Protein AF-Q3LVQ4-F1 (afdb_monomer)

Radius of gyration: 16.99 Å; Cα contacts (8 Å, |Δi|>4): 88; chains: 1; bounding box: 44×30×42 Å

Sequence (100 aa):
KLSGGETKVFSPEEISAMILTKMKETAEAFLGKKIKDAVVTVPAYFNDAQRQATKDAGVIAGLNVARIINEPTAAAIAYGLDKKGGEKNILVFDLGGGTF

pLDDT: mean 92.81, std 9.53, range [42.03, 98.69]

Secondary structure (DSSP, 8-state):
--TT-------HHHHHHHHHHHHHHHHHHHHTS---EEEEEE-TT--HHHHHHHHHHHHHTT-EEEEEEEHHHHHHHHHHTT--SS----------SS--

Mean predicted aligned error: 4.92 Å

Foldseek 3Di:
DPDPPDDDDDDPLCVLLVVVLVVQVVVCVVVVHHAAEDAAEDAPPDDPVRVVSPCSSCVSNNHRHPYYYYPQVVVVCVVCVPDPDDDDDDDDDDDDPPHD

Organism: Taraxacum officinale (NCBI:txid50225)

InterPro domains:
  IPR013126 Heat shock protein 70 family [PF00012] (8-100)
  IPR013126 Heat shock protein 70 family [PTHR19375] (8-100)
  IPR043129 ATPase, nucleotide binding domain [SSF53067] (5-83)

Nearest PDB structures (foldseek):
  5f2r-assembly2_B  TM=9.130E-01  e=7.099E-12  Homo sapiens
  3iuc-assembly3_C  TM=9.328E-01  e=3.985E-11  Homo sapiens
  1ngc-assembly1_A  TM=9.294E-01  e=1.152E-10  Bos taurus
  7krv-assembly2_A  TM=9.290E-01  e=2.282E-09  Escherichia coli K-12
  4rtf-assembly1_D  TM=8.956E-01  e=1.100E-09  Mycobacterium tuberculosis H37Rv

Solvent-accessible surface area (backbone atoms only — not comparable to full-atom values): 6256 Å² total; per-residue (Å²): 133,74,98,74,82,73,88,79,89,75,55,74,36,56,58,49,10,53,55,50,34,53,53,48,53,52,51,23,66,74,69,75,45,92,72,51,72,41,75,46,73,41,64,76,85,60,50,71,67,59,52,46,43,55,44,50,10,30,48,74,41,57,28,47,61,80,39,80,42,36,43,62,57,55,52,48,48,69,69,44,74,84,62,85,75,78,94,76,93,80,86,77,87,62,80,59,98,87,51,107

Structure (mmCIF, N/CA/C/O backbone):
data_AF-Q3LVQ4-F1
#
_entry.id   AF-Q3LVQ4-F1
#
loop_
_atom_site.group_PDB
_atom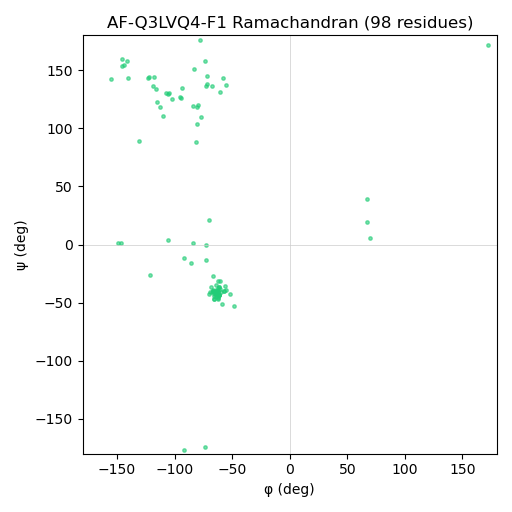_site.id
_atom_site.type_symbol
_atom_site.label_atom_id
_atom_site.label_alt_id
_atom_site.label_comp_id
_atom_site.label_asym_id
_atom_site.label_entity_id
_atom_site.label_seq_id
_atom_site.pdbx_PDB_ins_code
_atom_site.Cartn_x
_atom_site.Cartn_y
_atom_site.Cartn_z
_atom_site.occupancy
_atom_site.B_iso_or_equiv
_atom_site.auth_seq_id
_atom_site.auth_comp_id
_atom_site.auth_asym_id
_atom_site.auth_atom_id
_atom_site.pdbx_PDB_model_num
ATOM 1 N N . LYS A 1 1 ? -19.674 14.839 8.380 1.00 42.03 1 LYS A N 1
ATOM 2 C CA . LYS A 1 1 ? -20.182 15.259 9.709 1.00 42.03 1 LYS A CA 1
ATOM 3 C C . LYS A 1 1 ? -20.577 14.001 10.466 1.00 42.03 1 LYS A C 1
ATOM 5 O O . LYS A 1 1 ? -21.539 13.366 10.060 1.00 42.03 1 LYS A O 1
ATOM 10 N N . LEU A 1 2 ? -19.804 13.604 11.476 1.00 53.72 2 LEU A N 1
ATOM 11 C CA . LEU A 1 2 ? -20.241 12.577 12.425 1.00 53.72 2 LEU A CA 1
ATOM 12 C C . LEU A 1 2 ? -21.332 13.190 13.315 1.00 53.72 2 LEU A C 1
ATOM 14 O O . LEU A 1 2 ? -21.315 14.391 13.586 1.00 53.72 2 LEU A O 1
ATOM 18 N N . SER A 1 3 ? -22.313 12.385 13.691 1.00 60.47 3 SER A N 1
ATOM 19 C CA . SER A 1 3 ? -23.650 12.774 14.156 1.00 60.47 3 SER A CA 1
ATOM 20 C C . SER A 1 3 ? -23.745 13.440 15.543 1.00 60.47 3 SER A C 1
ATOM 22 O O . SER A 1 3 ? -24.829 13.452 16.111 1.00 60.47 3 SER A O 1
ATOM 24 N N . GLY A 1 4 ? -22.674 14.025 16.095 1.00 66.94 4 GLY A N 1
ATOM 25 C CA . GLY A 1 4 ? -22.695 14.552 17.473 1.00 66.94 4 GLY A CA 1
ATOM 26 C C . GLY A 1 4 ? -21.814 15.763 17.792 1.00 66.94 4 GLY A C 1
ATOM 27 O O . GLY A 1 4 ? -21.801 16.191 18.936 1.00 66.94 4 GLY A O 1
ATOM 28 N N . GLY A 1 5 ? -21.075 16.333 16.834 1.00 80.88 5 GLY A N 1
ATOM 29 C CA . GLY A 1 5 ? -20.210 17.496 17.108 1.00 80.88 5 GLY A CA 1
ATOM 30 C C . GLY A 1 5 ? -18.970 17.210 17.973 1.00 80.88 5 GLY A C 1
ATOM 31 O O . GLY A 1 5 ? -18.240 18.142 18.292 1.00 80.88 5 GLY A O 1
ATOM 32 N N . GLU A 1 6 ? -18.702 15.949 18.320 1.00 83.50 6 GLU A N 1
ATOM 33 C CA . GLU A 1 6 ? -17.489 15.547 19.036 1.00 83.50 6 GLU A CA 1
ATOM 34 C C . GLU A 1 6 ? -16.244 15.602 18.140 1.00 83.50 6 GLU A C 1
ATOM 36 O O . GLU A 1 6 ? -16.246 15.139 16.993 1.00 83.50 6 GLU A O 1
ATOM 41 N N . THR A 1 7 ? -15.154 16.134 18.696 1.00 88.38 7 THR A N 1
ATOM 42 C CA . THR A 1 7 ? -13.827 16.103 18.078 1.00 88.38 7 THR A CA 1
ATOM 43 C C . THR A 1 7 ? -13.192 14.741 18.319 1.00 88.38 7 THR A C 1
ATOM 45 O O . THR A 1 7 ? -12.920 14.373 19.460 1.00 88.38 7 THR A O 1
ATOM 48 N N . LYS A 1 8 ? -12.906 14.012 17.239 1.00 90.62 8 LYS A N 1
ATOM 49 C CA . LYS A 1 8 ? -12.146 12.761 17.288 1.00 90.62 8 LYS A CA 1
ATOM 50 C C . LYS A 1 8 ? -10.749 12.981 16.717 1.00 90.62 8 LYS A C 1
ATOM 52 O O . LYS A 1 8 ? -10.609 13.543 15.633 1.00 90.62 8 LYS A O 1
ATOM 57 N N . VAL A 1 9 ? -9.735 12.546 17.459 1.00 94.25 9 VAL A N 1
ATOM 58 C CA . VAL A 1 9 ? -8.331 12.569 17.030 1.00 94.25 9 VAL A CA 1
ATOM 59 C C . VAL A 1 9 ? -8.007 11.220 16.404 1.00 94.25 9 VAL A C 1
ATOM 61 O O . VAL A 1 9 ? -8.389 10.192 16.959 1.00 94.25 9 VAL A O 1
ATOM 64 N N . PHE A 1 10 ? -7.326 11.241 15.262 1.00 96.12 10 PHE A N 1
ATOM 65 C CA . PHE A 1 10 ? -6.867 10.045 14.565 1.00 96.12 10 PHE A CA 1
ATOM 66 C C . PHE A 1 10 ? -5.359 10.096 14.377 1.00 96.12 10 PHE A C 1
ATOM 68 O O . PHE A 1 10 ? -4.804 11.165 14.101 1.00 96.12 10 PHE A O 1
ATOM 75 N N . SER A 1 11 ? -4.711 8.942 14.483 1.00 97.81 11 SER A N 1
ATOM 76 C CA . SER A 1 11 ? -3.321 8.796 14.067 1.00 97.81 11 SER A CA 1
ATOM 77 C C . SER A 1 11 ? -3.207 8.785 12.530 1.00 97.81 11 SER A C 1
ATOM 79 O O . SER A 1 11 ? -4.180 8.478 11.828 1.00 97.81 11 SER A O 1
ATOM 81 N N . PRO A 1 12 ? -2.029 9.101 11.961 1.00 97.94 12 PRO A N 1
ATOM 82 C CA . PRO A 1 12 ? -1.794 8.971 10.521 1.00 97.94 12 PRO A CA 1
ATOM 83 C C . PRO A 1 12 ? -2.061 7.554 9.983 1.00 97.94 12 PRO A C 1
ATOM 85 O O . PRO A 1 12 ? -2.569 7.392 8.869 1.00 97.94 12 PRO A O 1
ATOM 88 N N . GLU A 1 13 ? -1.754 6.527 10.776 1.00 98.38 13 GLU A N 1
ATOM 89 C CA . GLU A 1 13 ? -1.993 5.119 10.459 1.00 98.38 13 GLU A CA 1
ATOM 90 C C . GLU A 1 13 ? -3.489 4.812 10.387 1.00 98.38 13 GLU A C 1
ATOM 92 O O . GLU A 1 13 ? -3.914 4.128 9.460 1.00 98.38 13 GLU A O 1
ATOM 97 N N . GLU A 1 14 ? -4.307 5.356 11.296 1.00 98.19 14 GLU A N 1
ATOM 98 C CA . GLU A 1 14 ? -5.765 5.185 11.259 1.00 98.19 14 GLU A CA 1
ATOM 99 C C . GLU A 1 14 ? -6.378 5.815 10.005 1.00 98.19 14 GLU A C 1
ATOM 101 O O . GLU A 1 14 ? -7.223 5.202 9.352 1.00 98.19 14 GLU A O 1
ATOM 106 N N . ILE A 1 15 ? -5.927 7.013 9.618 1.00 98.31 15 ILE A N 1
ATOM 107 C CA . ILE A 1 15 ? -6.383 7.654 8.376 1.00 98.31 15 ILE A CA 1
ATOM 108 C C . ILE A 1 15 ? -5.963 6.829 7.155 1.00 98.31 15 ILE A C 1
ATOM 110 O O . ILE A 1 15 ? -6.776 6.572 6.263 1.00 98.31 15 ILE A O 1
ATOM 114 N N . SER A 1 16 ? -4.719 6.354 7.130 1.00 98.38 16 SER A N 1
ATOM 115 C CA . SER A 1 16 ? -4.216 5.493 6.055 1.00 98.38 16 SER A CA 1
ATOM 116 C C . SER A 1 16 ? -4.983 4.166 5.988 1.00 98.38 16 SER A C 1
ATOM 118 O O . SER A 1 16 ? -5.317 3.690 4.902 1.00 98.38 16 SER A O 1
ATOM 120 N N . ALA A 1 17 ? -5.351 3.597 7.138 1.00 98.62 17 ALA A N 1
ATOM 121 C CA . ALA A 1 17 ? -6.139 2.373 7.233 1.00 98.62 17 ALA A CA 1
ATOM 122 C C . ALA A 1 17 ? -7.550 2.538 6.659 1.00 98.62 17 ALA A C 1
ATOM 124 O O . ALA A 1 17 ? -8.069 1.609 6.039 1.00 98.62 17 ALA A O 1
ATOM 125 N N . MET A 1 18 ? -8.171 3.713 6.796 1.00 98.50 18 MET A N 1
ATOM 126 C CA . MET A 1 18 ? -9.458 3.999 6.148 1.00 98.50 18 MET A CA 1
ATOM 127 C C . MET A 1 18 ? -9.340 3.951 4.618 1.00 98.50 18 MET A C 1
ATOM 129 O O . MET A 1 18 ? -10.208 3.384 3.951 1.00 98.50 18 MET A O 1
ATOM 133 N N . ILE A 1 19 ? -8.246 4.475 4.054 1.00 98.38 19 ILE A N 1
ATOM 134 C CA . ILE A 1 19 ? -7.976 4.405 2.608 1.00 98.38 19 ILE A CA 1
ATOM 135 C C . ILE A 1 19 ? -7.752 2.947 2.182 1.00 98.38 19 ILE A C 1
ATOM 137 O O . ILE A 1 19 ? -8.374 2.478 1.228 1.00 98.38 19 ILE A O 1
ATOM 141 N N . LEU A 1 20 ? -6.927 2.196 2.918 1.00 98.50 20 LEU A N 1
ATOM 142 C CA . LEU A 1 20 ? -6.681 0.776 2.640 1.00 98.50 20 LEU A CA 1
ATOM 143 C C . LEU A 1 20 ? -7.954 -0.070 2.758 1.00 98.50 20 LEU A C 1
ATOM 145 O O . LEU A 1 20 ? -8.174 -0.964 1.942 1.00 98.50 20 LEU A O 1
ATOM 149 N N . THR A 1 21 ? -8.828 0.247 3.713 1.00 98.62 21 THR A N 1
ATOM 150 C CA . THR A 1 21 ? -10.143 -0.390 3.860 1.00 98.62 21 THR A CA 1
ATOM 151 C C . THR A 1 21 ? -10.991 -0.146 2.617 1.00 98.62 21 THR A C 1
ATOM 153 O O . THR A 1 21 ? -11.566 -1.088 2.074 1.00 98.62 21 THR A O 1
ATOM 156 N N . LYS A 1 22 ? -10.995 1.082 2.083 1.00 98.56 22 LYS A N 1
ATOM 157 C CA . LYS A 1 22 ? -11.725 1.387 0.849 1.00 98.56 22 LYS A CA 1
ATOM 158 C C . LYS A 1 22 ? -11.186 0.618 -0.362 1.00 98.56 22 LYS A C 1
ATOM 160 O O . LYS A 1 22 ? -11.963 0.129 -1.189 1.00 98.56 22 LYS A O 1
ATOM 165 N N . MET A 1 23 ? -9.865 0.476 -0.470 1.00 98.50 23 MET A N 1
ATOM 166 C CA . MET A 1 23 ? -9.237 -0.317 -1.534 1.00 98.50 23 MET A CA 1
ATOM 167 C C . MET A 1 23 ? -9.544 -1.812 -1.391 1.00 98.50 23 MET A C 1
ATOM 169 O O . MET A 1 23 ? -9.860 -2.471 -2.383 1.00 98.50 23 MET A O 1
ATOM 173 N N . LYS A 1 24 ? -9.540 -2.337 -0.161 1.00 98.31 24 LYS A N 1
ATOM 174 C CA . LYS A 1 24 ? -9.968 -3.705 0.153 1.00 98.31 24 LYS A CA 1
ATOM 175 C C . LYS A 1 24 ? -11.417 -3.945 -0.265 1.00 98.31 24 LYS A C 1
ATOM 177 O O . LYS A 1 24 ? -11.669 -4.899 -0.989 1.00 98.31 24 LYS A O 1
ATOM 182 N N . GLU A 1 25 ? -12.353 -3.080 0.125 1.00 98.31 25 GLU A N 1
ATOM 183 C CA . GLU A 1 25 ? -13.769 -3.178 -0.271 1.00 98.31 25 GLU A CA 1
ATOM 184 C C . GLU A 1 25 ? -13.944 -3.188 -1.792 1.00 98.31 25 GLU A C 1
ATOM 186 O O . GLU A 1 25 ? -14.745 -3.952 -2.324 1.00 98.31 25 GLU A O 1
ATOM 191 N N . THR A 1 26 ? -13.166 -2.361 -2.495 1.00 98.50 26 THR A N 1
ATOM 192 C CA . THR A 1 26 ? -13.174 -2.294 -3.961 1.00 98.50 26 THR A CA 1
ATOM 193 C C . THR A 1 26 ? -12.747 -3.631 -4.572 1.00 98.50 26 T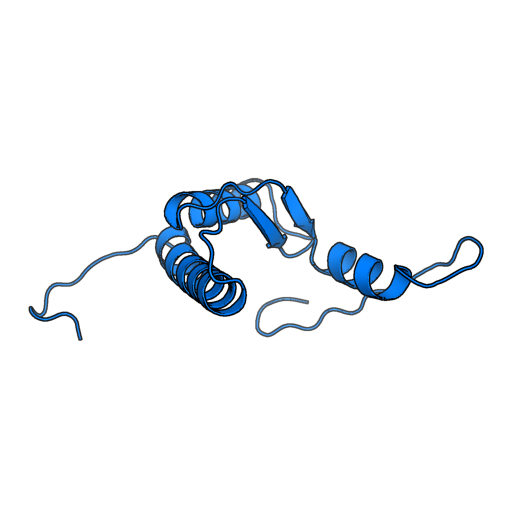HR A C 1
ATOM 195 O O . THR A 1 26 ? -13.417 -4.150 -5.465 1.00 98.50 26 THR A O 1
ATOM 198 N N . ALA A 1 27 ? -11.671 -4.230 -4.055 1.00 98.31 27 ALA A N 1
ATOM 199 C CA . ALA A 1 27 ? -11.202 -5.541 -4.493 1.00 98.31 27 ALA A CA 1
ATOM 200 C C . ALA A 1 27 ? -12.183 -6.672 -4.127 1.00 98.31 27 ALA A C 1
ATOM 202 O O . ALA A 1 27 ? -12.426 -7.559 -4.945 1.00 98.31 27 ALA A O 1
ATOM 203 N N . GLU A 1 28 ? -12.777 -6.639 -2.928 1.00 98.31 28 GLU A N 1
ATOM 204 C CA . GLU A 1 28 ? -13.791 -7.609 -2.489 1.00 98.31 28 GLU A CA 1
ATOM 205 C C . GLU A 1 28 ? -15.037 -7.563 -3.381 1.00 98.31 28 GLU A C 1
ATOM 207 O O . GLU A 1 28 ? -15.538 -8.614 -3.779 1.00 98.31 28 GLU A O 1
ATOM 212 N N . ALA A 1 29 ? -15.509 -6.363 -3.733 1.00 98.38 29 ALA A N 1
ATOM 213 C CA . ALA A 1 29 ? -16.652 -6.178 -4.624 1.00 98.38 29 ALA A CA 1
ATOM 214 C C . ALA A 1 29 ? -16.373 -6.709 -6.036 1.00 98.38 29 ALA A C 1
ATOM 216 O O . ALA A 1 29 ? -17.237 -7.344 -6.634 1.00 98.38 29 ALA A O 1
ATOM 217 N N . PHE A 1 30 ? -15.159 -6.494 -6.552 1.00 98.06 30 PHE A N 1
ATOM 218 C CA . PHE A 1 30 ? -14.756 -6.998 -7.864 1.00 98.06 30 PHE A CA 1
ATOM 219 C C . PHE A 1 30 ? -14.607 -8.529 -7.895 1.00 98.06 30 PHE A C 1
ATOM 221 O O . PHE A 1 30 ? -15.016 -9.171 -8.857 1.00 98.06 30 PHE A O 1
ATOM 228 N N . LEU A 1 31 ? -14.029 -9.129 -6.848 1.00 97.88 31 LEU A N 1
ATOM 229 C CA . LEU A 1 31 ? -13.716 -10.566 -6.804 1.00 97.88 31 LEU A CA 1
ATOM 230 C C . LEU A 1 31 ? -14.825 -11.433 -6.188 1.00 97.88 31 LEU A C 1
ATOM 232 O O . LEU A 1 31 ? -14.735 -12.660 -6.251 1.00 97.88 31 LEU A O 1
ATOM 236 N N . GLY A 1 32 ? -15.828 -10.830 -5.546 1.00 97.81 32 GLY A N 1
ATOM 237 C CA . GLY A 1 32 ? -16.930 -11.539 -4.889 1.00 97.81 32 GLY A CA 1
ATOM 238 C C . GLY A 1 32 ? -16.512 -12.359 -3.662 1.00 97.81 32 GLY A C 1
ATOM 239 O O . GLY A 1 32 ? -17.224 -13.278 -3.262 1.00 97.81 32 GLY A O 1
ATOM 240 N N . LYS A 1 33 ? -15.349 -12.071 -3.066 1.00 97.69 33 LYS A N 1
ATOM 241 C CA . LYS A 1 33 ? -14.812 -12.802 -1.907 1.00 97.69 33 LYS A CA 1
ATOM 242 C C . LYS A 1 33 ? -14.037 -11.887 -0.970 1.00 97.69 33 LYS A C 1
ATOM 244 O O . LYS A 1 33 ? -13.554 -10.839 -1.382 1.00 97.69 33 LYS A O 1
ATOM 249 N N . LYS A 1 34 ? -13.868 -12.326 0.280 1.00 97.25 34 LYS A N 1
ATOM 250 C CA . LYS A 1 34 ? -13.077 -11.606 1.285 1.00 97.25 34 LYS A CA 1
ATOM 251 C C . LYS A 1 34 ? -11.590 -11.592 0.946 1.00 97.25 34 LYS A C 1
ATOM 253 O O . LYS A 1 34 ? -11.027 -12.628 0.589 1.00 97.25 34 LYS A O 1
ATOM 258 N N . ILE A 1 35 ? -10.963 -10.431 1.119 1.00 97.75 35 ILE A N 1
ATOM 259 C CA . ILE A 1 35 ? -9.525 -10.229 0.926 1.00 97.75 35 ILE A CA 1
ATOM 260 C C . ILE A 1 35 ? -8.855 -10.117 2.290 1.00 97.75 35 ILE A C 1
ATOM 262 O O . ILE A 1 35 ? -9.315 -9.389 3.169 1.00 97.75 35 ILE A O 1
ATOM 266 N N . LYS A 1 36 ? -7.782 -10.885 2.478 1.00 97.31 36 LYS A N 1
ATOM 267 C CA . LYS A 1 36 ? -7.063 -10.978 3.754 1.00 97.31 36 LYS A CA 1
ATOM 268 C C . LYS A 1 36 ? -5.602 -10.578 3.653 1.00 97.31 36 LYS A C 1
ATOM 270 O O . LYS A 1 36 ? -5.064 -10.120 4.647 1.00 97.31 36 LYS A O 1
ATOM 275 N N . ASP A 1 37 ? -4.989 -10.704 2.483 1.00 98.25 37 ASP A N 1
ATOM 276 C CA . ASP A 1 37 ? -3.559 -10.490 2.282 1.00 98.25 37 ASP A CA 1
ATOM 277 C C . ASP A 1 37 ? -3.327 -9.409 1.226 1.00 98.25 37 ASP A C 1
ATOM 279 O O . ASP A 1 37 ? -4.073 -9.323 0.247 1.00 98.25 37 ASP A O 1
ATOM 283 N N . ALA A 1 38 ? -2.290 -8.594 1.416 1.00 98.31 38 ALA A N 1
ATOM 284 C CA . ALA A 1 38 ? -1.928 -7.528 0.491 1.00 98.31 38 ALA A CA 1
ATOM 285 C C . ALA A 1 38 ? -0.410 -7.312 0.407 1.00 98.31 38 ALA A C 1
ATOM 287 O O . ALA A 1 38 ? 0.336 -7.555 1.357 1.00 98.31 38 ALA A O 1
ATOM 288 N N . VAL A 1 39 ? 0.029 -6.793 -0.738 1.00 98.19 39 VAL A N 1
ATOM 289 C CA . VAL A 1 39 ? 1.328 -6.130 -0.900 1.00 98.19 39 VAL A CA 1
ATOM 290 C C . VAL A 1 39 ? 1.051 -4.637 -1.007 1.00 98.19 39 VAL A C 1
ATOM 292 O O . VAL A 1 39 ? 0.189 -4.238 -1.787 1.00 98.19 39 VAL A O 1
ATOM 295 N N . VAL A 1 40 ? 1.753 -3.825 -0.219 1.00 98.19 40 VAL A N 1
ATOM 296 C CA . VAL A 1 40 ? 1.543 -2.369 -0.158 1.00 98.19 40 VAL A CA 1
ATOM 297 C C . VAL A 1 40 ? 2.828 -1.655 -0.577 1.00 98.19 40 VAL A C 1
ATOM 299 O O . VAL A 1 40 ? 3.928 -2.068 -0.198 1.00 98.19 40 VAL A O 1
ATOM 302 N N . THR A 1 41 ? 2.699 -0.619 -1.403 1.00 97.81 41 THR A N 1
ATOM 303 C CA . THR A 1 41 ? 3.826 0.182 -1.893 1.00 97.81 41 THR A CA 1
ATOM 304 C C . THR A 1 41 ? 4.223 1.264 -0.890 1.00 97.81 41 THR A C 1
ATOM 306 O O . THR A 1 41 ? 3.385 1.751 -0.135 1.00 97.81 41 THR A O 1
ATOM 309 N N . VAL A 1 42 ? 5.500 1.649 -0.891 1.00 96.81 42 VAL A N 1
ATOM 310 C CA . VAL A 1 42 ? 6.022 2.828 -0.179 1.00 96.81 42 VAL A CA 1
ATOM 311 C C . VAL A 1 42 ? 7.091 3.536 -1.017 1.00 96.81 42 VAL A C 1
ATOM 313 O O . VAL A 1 42 ? 7.753 2.875 -1.829 1.00 96.81 42 VAL A O 1
ATOM 316 N N . PRO A 1 43 ? 7.359 4.826 -0.764 1.00 95.00 43 PRO A N 1
ATOM 317 C CA . PRO A 1 43 ? 8.487 5.525 -1.367 1.00 95.00 43 PRO A CA 1
ATOM 318 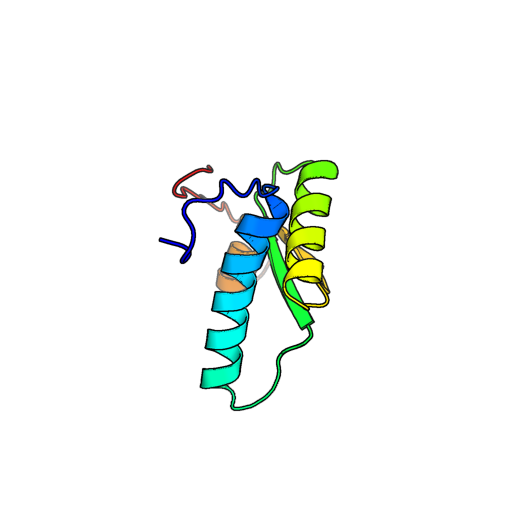C C . PRO A 1 43 ? 9.815 4.837 -1.045 1.00 95.00 43 PRO A C 1
ATOM 320 O O . PRO A 1 43 ? 10.031 4.333 0.062 1.00 95.00 43 PRO A O 1
ATOM 323 N N . ALA A 1 44 ? 10.743 4.820 -2.003 1.00 91.19 44 ALA A N 1
ATOM 324 C CA . ALA A 1 44 ? 12.011 4.102 -1.843 1.00 91.19 44 ALA A CA 1
ATOM 325 C C . ALA A 1 44 ? 12.854 4.617 -0.662 1.00 91.19 44 ALA A C 1
ATOM 327 O O . ALA A 1 44 ? 13.540 3.830 -0.009 1.00 91.19 44 ALA A O 1
ATOM 328 N N . TYR A 1 45 ? 12.755 5.913 -0.362 1.00 89.81 45 TYR A N 1
ATOM 329 C CA . TYR A 1 45 ? 13.489 6.584 0.710 1.00 89.81 45 TYR A CA 1
ATOM 330 C C . TYR A 1 45 ? 12.829 6.471 2.095 1.00 89.81 45 TYR A C 1
ATOM 332 O O . TYR A 1 45 ? 13.354 7.030 3.057 1.00 89.81 45 TYR A O 1
ATOM 340 N N . PHE A 1 46 ? 11.693 5.773 2.231 1.00 93.56 46 PHE A N 1
ATOM 341 C CA . PHE A 1 46 ? 11.070 5.565 3.540 1.00 93.56 46 PHE A CA 1
ATOM 342 C C . PHE A 1 46 ? 11.997 4.809 4.494 1.00 93.56 46 PHE A C 1
ATOM 344 O O . PHE A 1 46 ? 12.511 3.734 4.160 1.00 93.56 46 PHE A O 1
ATOM 351 N N . ASN A 1 47 ? 12.132 5.347 5.707 1.00 94.50 47 ASN A N 1
ATOM 352 C CA . ASN A 1 47 ? 12.854 4.702 6.799 1.00 94.50 47 ASN A CA 1
ATOM 353 C C . ASN A 1 47 ? 12.016 3.592 7.465 1.00 94.50 47 ASN A C 1
ATOM 355 O O . ASN A 1 47 ? 10.842 3.385 7.142 1.00 94.50 47 ASN A O 1
ATOM 359 N N . ASP A 1 48 ? 12.617 2.884 8.421 1.00 94.94 48 ASP A N 1
ATOM 360 C CA . ASP A 1 48 ? 11.973 1.752 9.095 1.00 94.94 48 ASP A CA 1
ATOM 361 C C . ASP A 1 48 ? 10.691 2.144 9.841 1.00 94.94 48 ASP A C 1
ATOM 363 O O . ASP A 1 48 ? 9.705 1.410 9.783 1.00 94.94 48 ASP A O 1
ATOM 367 N N . ALA A 1 49 ? 10.661 3.320 10.477 1.00 96.75 49 ALA A N 1
ATOM 368 C CA . ALA A 1 49 ? 9.489 3.796 11.211 1.00 96.75 49 ALA A CA 1
ATOM 369 C C . ALA A 1 49 ? 8.302 4.070 10.274 1.00 96.75 49 ALA A C 1
ATOM 371 O O . ALA A 1 49 ? 7.184 3.639 10.543 1.00 96.75 49 ALA A O 1
ATOM 372 N N . GLN A 1 50 ? 8.541 4.717 9.131 1.00 96.56 50 GLN A N 1
ATOM 373 C CA . GLN A 1 50 ? 7.498 4.995 8.138 1.00 96.56 50 GLN A CA 1
ATOM 374 C C . GLN A 1 50 ? 6.992 3.709 7.461 1.00 96.56 50 GLN A C 1
ATOM 376 O O . GLN A 1 50 ? 5.795 3.555 7.197 1.00 96.56 50 GLN A O 1
ATOM 381 N N . ARG A 1 51 ? 7.890 2.745 7.213 1.00 97.38 51 ARG A N 1
ATOM 382 C CA . ARG A 1 51 ? 7.518 1.410 6.715 1.00 97.38 51 ARG A CA 1
ATOM 383 C C . ARG A 1 51 ? 6.669 0.653 7.727 1.00 97.38 51 ARG A C 1
ATOM 385 O O . ARG A 1 51 ? 5.707 -0.001 7.328 1.00 97.38 51 ARG A O 1
ATOM 392 N N . GLN A 1 52 ? 7.008 0.741 9.011 1.00 97.88 52 GLN A N 1
ATOM 393 C CA . GLN A 1 52 ? 6.237 0.106 10.071 1.00 97.88 52 GLN A CA 1
ATOM 394 C C . GLN A 1 52 ? 4.847 0.738 10.198 1.00 97.88 52 GLN A C 1
ATOM 396 O O . GLN A 1 52 ? 3.867 0.007 10.130 1.00 97.88 52 GLN A O 1
ATOM 401 N N . ALA A 1 53 ? 4.748 2.070 10.206 1.00 98.06 53 ALA A N 1
ATOM 402 C CA . ALA A 1 53 ? 3.468 2.785 10.208 1.00 98.06 53 ALA A CA 1
ATOM 403 C C . ALA A 1 53 ? 2.560 2.371 9.032 1.00 98.06 53 ALA A C 1
ATOM 405 O O . ALA A 1 53 ? 1.356 2.167 9.190 1.00 98.06 53 ALA A O 1
ATOM 406 N N . THR A 1 54 ? 3.141 2.157 7.845 1.00 98.00 54 THR A N 1
ATOM 407 C CA . THR A 1 54 ? 2.390 1.670 6.673 1.00 98.00 54 THR A CA 1
ATOM 408 C C . THR A 1 54 ? 1.876 0.238 6.866 1.00 98.00 54 THR A C 1
ATOM 410 O O . THR A 1 54 ? 0.754 -0.082 6.469 1.00 98.00 54 THR A O 1
ATOM 413 N N . LYS A 1 55 ? 2.669 -0.644 7.491 1.00 97.88 55 LYS A N 1
ATOM 414 C CA . LYS A 1 55 ? 2.215 -2.000 7.843 1.00 97.88 55 LYS A CA 1
ATOM 415 C C . LYS A 1 55 ? 1.109 -1.960 8.891 1.00 97.88 55 LYS A C 1
ATOM 417 O O . LYS A 1 55 ? 0.124 -2.677 8.736 1.00 97.88 55 LYS A O 1
ATOM 422 N N . ASP A 1 56 ? 1.251 -1.113 9.904 1.00 98.38 56 ASP A N 1
ATOM 423 C CA . ASP A 1 56 ? 0.278 -0.960 10.985 1.00 98.38 56 ASP A CA 1
ATOM 424 C C . ASP A 1 56 ? -1.065 -0.461 10.436 1.00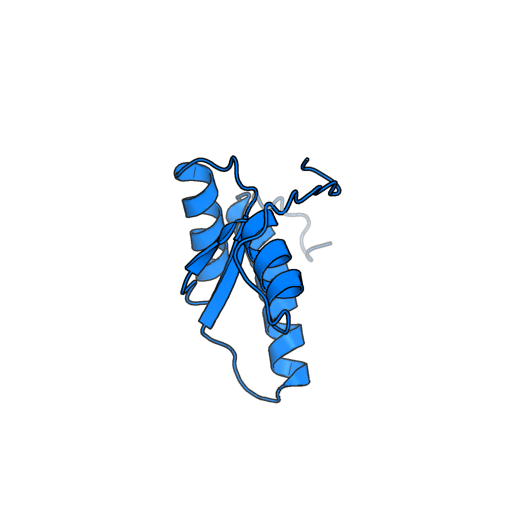 98.38 56 ASP A C 1
ATOM 426 O O . ASP A 1 56 ? -2.110 -1.021 10.766 1.00 98.38 56 ASP A O 1
ATOM 430 N N . ALA A 1 57 ? -1.048 0.483 9.489 1.00 98.69 57 ALA A N 1
ATOM 431 C CA . ALA A 1 57 ? -2.245 0.889 8.751 1.00 98.69 57 ALA A CA 1
ATOM 432 C C . ALA A 1 57 ? -2.923 -0.297 8.033 1.00 98.69 57 ALA A C 1
ATOM 434 O O . ALA A 1 57 ? -4.150 -0.420 8.038 1.00 98.69 57 ALA A O 1
ATOM 435 N N . GLY A 1 58 ? -2.138 -1.205 7.443 1.00 98.44 58 GLY A N 1
ATOM 436 C CA . GLY A 1 58 ? -2.652 -2.438 6.844 1.00 98.44 58 GLY A CA 1
ATOM 437 C C . GLY A 1 58 ? -3.300 -3.374 7.867 1.00 98.44 58 GLY A C 1
ATOM 438 O O . GLY A 1 58 ? -4.396 -3.881 7.623 1.00 98.44 58 GLY A O 1
ATOM 439 N N . VAL A 1 59 ? -2.680 -3.541 9.039 1.00 98.06 59 VAL A N 1
ATOM 440 C CA . VAL A 1 59 ? -3.235 -4.343 10.142 1.00 98.06 59 VAL A CA 1
ATOM 441 C C . VAL A 1 59 ? -4.560 -3.756 10.633 1.00 98.06 59 VAL A C 1
ATOM 443 O O . VAL A 1 59 ? -5.534 -4.497 10.769 1.00 98.06 59 VAL A O 1
ATOM 446 N N . ILE A 1 60 ? -4.637 -2.435 10.825 1.00 98.44 60 ILE A N 1
ATOM 447 C CA . ILE A 1 60 ? -5.868 -1.735 11.234 1.00 98.44 60 ILE A CA 1
ATOM 448 C C . ILE A 1 60 ? -6.981 -1.920 10.184 1.00 98.44 60 ILE A C 1
ATOM 450 O O . ILE A 1 60 ? -8.140 -2.117 10.543 1.00 98.44 60 ILE A O 1
ATOM 454 N N . ALA A 1 61 ? -6.642 -1.952 8.889 1.00 98.50 61 ALA A N 1
ATOM 455 C CA . ALA A 1 61 ? -7.582 -2.247 7.798 1.00 98.50 61 ALA A CA 1
ATOM 456 C C . ALA A 1 61 ? -8.002 -3.737 7.711 1.00 98.50 61 ALA A C 1
ATOM 458 O O . ALA A 1 61 ? -8.779 -4.144 6.833 1.00 98.50 61 ALA A O 1
ATOM 459 N N . GLY A 1 62 ? -7.485 -4.590 8.600 1.00 97.88 62 GLY A N 1
ATOM 460 C CA . GLY A 1 62 ? -7.723 -6.030 8.591 1.00 97.88 62 GLY A CA 1
ATOM 461 C C . GLY A 1 62 ? -7.098 -6.717 7.376 1.00 97.88 62 GLY A C 1
ATOM 462 O O . GLY A 1 62 ? -7.742 -7.578 6.766 1.00 97.88 62 GLY A O 1
ATOM 463 N N . LEU A 1 63 ? -5.894 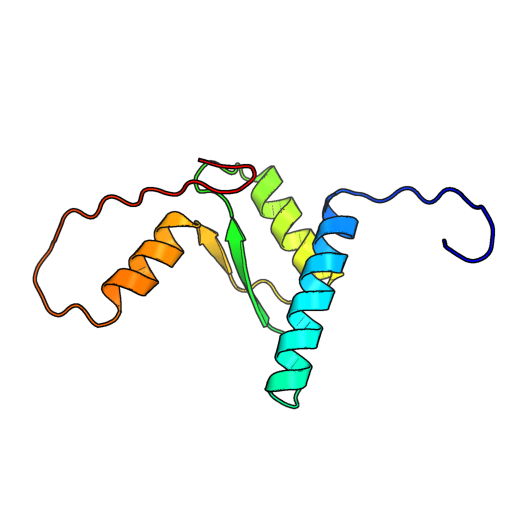-6.289 6.990 1.00 98.50 63 LEU A N 1
ATOM 464 C CA . LEU A 1 63 ? -5.059 -6.896 5.958 1.00 98.50 63 LEU A CA 1
ATOM 465 C C . LEU A 1 63 ? -3.761 -7.416 6.588 1.00 98.50 63 LEU A C 1
ATOM 467 O O . LEU A 1 63 ? -3.071 -6.712 7.319 1.00 98.50 63 LEU A O 1
ATOM 471 N N . ASN A 1 64 ? -3.387 -8.641 6.244 1.00 98.19 64 ASN A N 1
ATOM 472 C CA . ASN A 1 64 ? -2.040 -9.146 6.426 1.00 98.19 64 ASN A CA 1
ATOM 473 C C . ASN A 1 64 ? -1.140 -8.558 5.329 1.00 98.19 64 ASN A C 1
ATOM 475 O O . ASN A 1 64 ? -1.270 -8.890 4.147 1.00 98.19 64 ASN A O 1
ATOM 479 N N . VAL A 1 65 ? -0.232 -7.661 5.711 1.00 98.06 65 VAL A N 1
ATOM 480 C CA . VAL A 1 65 ? 0.712 -7.038 4.776 1.00 98.06 65 VAL A CA 1
ATOM 481 C C . VAL A 1 65 ? 1.880 -7.990 4.531 1.00 98.06 65 VAL A C 1
ATOM 483 O O . VAL A 1 65 ? 2.907 -7.938 5.207 1.00 98.06 65 VAL A O 1
ATOM 486 N N . ALA A 1 66 ? 1.723 -8.866 3.539 1.00 97.00 66 ALA A N 1
ATOM 487 C CA . ALA A 1 66 ? 2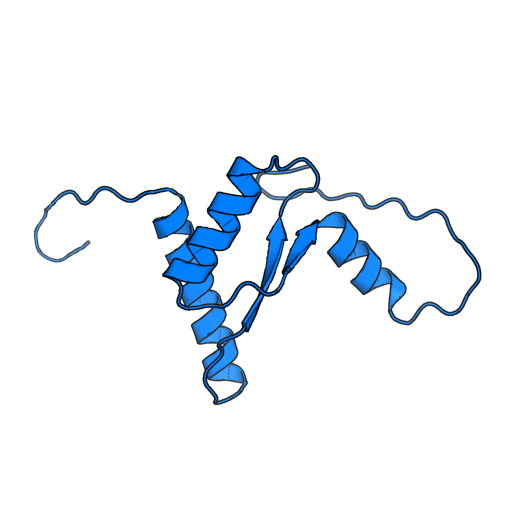.694 -9.904 3.200 1.00 97.00 66 ALA A CA 1
ATOM 488 C C . ALA A 1 66 ? 4.052 -9.326 2.768 1.00 97.00 66 ALA A C 1
ATOM 490 O O . ALA A 1 66 ? 5.100 -9.938 2.986 1.00 97.00 66 ALA A O 1
ATOM 491 N N . ARG A 1 67 ? 4.047 -8.143 2.141 1.00 96.88 67 ARG A N 1
ATOM 492 C CA . ARG A 1 67 ? 5.265 -7.428 1.754 1.00 96.88 67 ARG A CA 1
ATOM 493 C C . ARG A 1 67 ? 5.011 -5.930 1.637 1.00 96.88 67 ARG A C 1
ATOM 495 O O . ARG A 1 67 ? 3.981 -5.507 1.119 1.00 96.88 67 ARG A O 1
ATOM 502 N N . ILE A 1 68 ? 6.001 -5.151 2.061 1.00 97.31 68 ILE A N 1
ATOM 503 C CA . ILE A 1 68 ? 6.157 -3.758 1.647 1.00 97.31 68 IL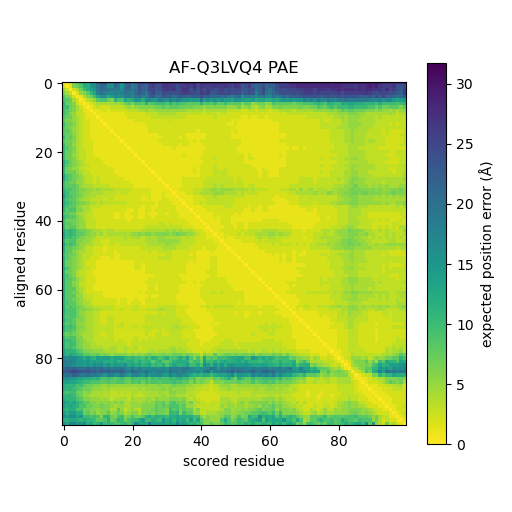E A CA 1
ATOM 504 C C . ILE A 1 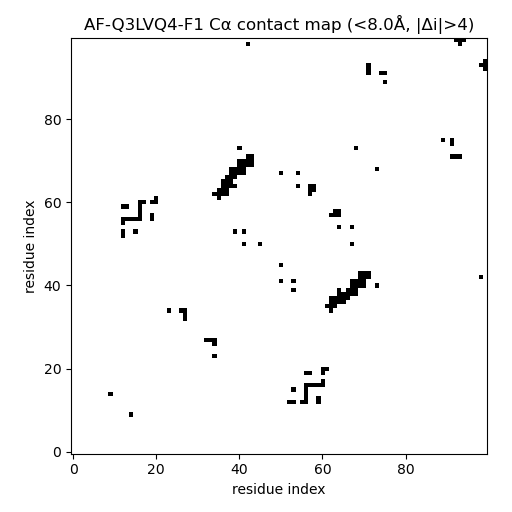68 ? 7.126 -3.739 0.470 1.00 97.31 68 ILE A C 1
ATOM 506 O O . ILE A 1 68 ? 8.217 -4.304 0.569 1.00 97.31 68 ILE A O 1
ATOM 510 N N . ILE A 1 69 ? 6.724 -3.127 -0.638 1.00 97.25 69 ILE A N 1
ATOM 511 C CA . ILE A 1 69 ? 7.554 -2.993 -1.838 1.00 97.25 69 ILE A CA 1
ATOM 512 C C . ILE A 1 69 ? 7.814 -1.516 -2.129 1.00 97.25 69 ILE A C 1
ATOM 514 O O . ILE A 1 69 ? 6.953 -0.675 -1.898 1.00 97.25 69 ILE A O 1
ATOM 518 N N . ASN A 1 70 ? 9.001 -1.189 -2.629 1.00 95.94 70 ASN A N 1
ATOM 519 C CA . ASN A 1 70 ? 9.287 0.178 -3.051 1.00 95.94 70 ASN A CA 1
ATOM 520 C C . ASN A 1 70 ? 8.517 0.495 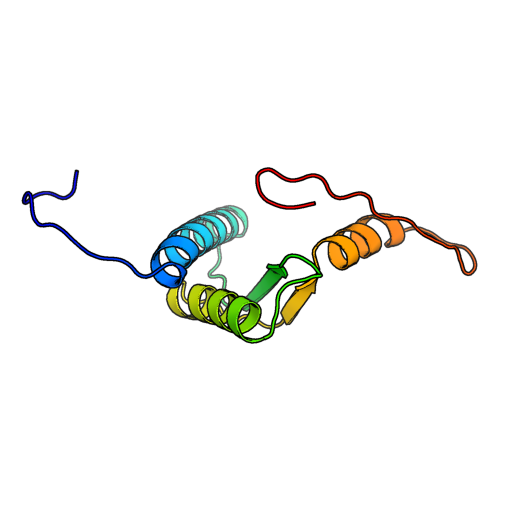-4.341 1.00 95.94 70 ASN A C 1
ATOM 522 O O . ASN A 1 70 ? 8.497 -0.331 -5.256 1.00 95.94 70 ASN A O 1
ATOM 526 N N . GLU A 1 71 ? 7.949 1.693 -4.438 1.00 95.62 71 GLU A N 1
ATOM 527 C CA . GLU A 1 71 ? 7.252 2.202 -5.629 1.00 95.62 71 GLU A CA 1
ATOM 528 C C . GLU A 1 71 ? 8.051 2.010 -6.929 1.00 95.62 71 GLU A C 1
ATOM 530 O O . GLU A 1 71 ? 7.550 1.320 -7.826 1.00 95.62 71 GLU A O 1
ATOM 535 N N . PRO A 1 72 ? 9.324 2.453 -7.039 1.00 95.69 72 PRO A N 1
ATOM 536 C CA . PRO A 1 72 ? 10.072 2.270 -8.279 1.00 95.69 72 PRO A CA 1
ATOM 537 C C . PRO A 1 72 ? 10.368 0.798 -8.589 1.00 95.69 72 PRO A C 1
ATOM 539 O O . PRO A 1 72 ? 10.468 0.415 -9.752 1.00 95.69 72 PRO A O 1
ATOM 542 N N . THR A 1 73 ? 10.459 -0.066 -7.573 1.00 95.00 73 THR A N 1
ATOM 543 C CA . THR A 1 73 ? 10.597 -1.514 -7.787 1.00 95.00 73 THR A CA 1
ATOM 544 C C . THR A 1 73 ? 9.307 -2.113 -8.340 1.00 95.00 73 THR A C 1
ATOM 546 O O . THR A 1 73 ? 9.364 -2.910 -9.273 1.00 95.00 73 THR A O 1
ATOM 549 N N . ALA A 1 74 ? 8.145 -1.718 -7.814 1.00 96.31 74 ALA A N 1
ATOM 550 C CA . ALA A 1 74 ? 6.855 -2.148 -8.349 1.00 96.31 74 ALA A CA 1
ATOM 551 C C . ALA A 1 74 ? 6.676 -1.693 -9.810 1.00 96.31 74 ALA A C 1
ATOM 553 O O . ALA A 1 74 ? 6.291 -2.498 -10.659 1.00 96.31 74 ALA A O 1
ATOM 554 N N . ALA A 1 75 ? 7.049 -0.447 -10.123 1.00 95.38 75 ALA A N 1
ATOM 555 C CA . ALA A 1 75 ? 7.038 0.081 -11.487 1.00 95.38 75 ALA A CA 1
ATOM 556 C C . ALA A 1 75 ? 7.983 -0.696 -12.423 1.00 95.38 75 ALA A C 1
ATOM 558 O O . ALA A 1 75 ? 7.602 -1.054 -13.540 1.00 95.38 75 ALA A O 1
ATOM 559 N N . ALA A 1 76 ? 9.195 -1.023 -11.961 1.00 94.12 76 ALA A N 1
ATOM 560 C CA . ALA A 1 76 ? 10.153 -1.810 -12.735 1.00 94.12 76 ALA A CA 1
ATOM 561 C C . ALA A 1 76 ? 9.653 -3.238 -13.015 1.00 94.12 76 ALA A C 1
ATOM 563 O O . ALA A 1 76 ? 9.832 -3.732 -14.129 1.00 94.12 76 ALA A O 1
ATOM 564 N N . ILE A 1 77 ? 8.988 -3.887 -12.049 1.00 93.38 77 ILE A N 1
ATOM 565 C CA . ILE A 1 77 ? 8.361 -5.205 -12.252 1.00 93.38 77 ILE A CA 1
ATOM 566 C C . ILE A 1 77 ? 7.265 -5.109 -13.316 1.00 93.38 77 ILE A C 1
ATOM 568 O O . ILE A 1 77 ? 7.245 -5.925 -14.235 1.00 93.38 77 ILE A O 1
ATOM 572 N N . ALA A 1 78 ? 6.394 -4.100 -13.230 1.00 93.75 78 ALA A N 1
ATOM 573 C CA . ALA A 1 78 ? 5.331 -3.896 -14.211 1.00 93.75 78 ALA A CA 1
ATOM 574 C C . ALA A 1 78 ? 5.887 -3.678 -15.630 1.00 93.75 78 ALA A C 1
ATOM 576 O O . ALA A 1 78 ? 5.375 -4.250 -16.588 1.00 93.75 78 ALA A O 1
ATOM 577 N N . TYR A 1 79 ? 6.973 -2.910 -15.769 1.00 90.50 79 TYR A N 1
ATOM 578 C CA . TYR A 1 79 ? 7.661 -2.729 -17.050 1.00 90.50 79 TYR A CA 1
ATOM 579 C C . TYR A 1 79 ? 8.332 -4.018 -17.559 1.00 90.50 79 TYR A C 1
ATOM 581 O O . TYR A 1 79 ? 8.350 -4.283 -18.764 1.00 90.50 79 TYR A O 1
ATOM 589 N N . GLY A 1 80 ? 8.941 -4.781 -16.649 1.00 90.12 80 GLY A N 1
ATOM 590 C CA . GLY A 1 80 ? 9.809 -5.915 -16.953 1.00 90.12 80 GLY A CA 1
ATOM 591 C C . GLY A 1 80 ? 9.102 -7.252 -17.169 1.00 90.12 80 GLY A C 1
ATOM 592 O O . GLY A 1 80 ? 9.725 -8.146 -17.734 1.00 90.12 80 GLY A O 1
ATOM 593 N N . LEU A 1 81 ? 7.835 -7.395 -16.761 1.00 86.56 81 LEU A N 1
ATOM 594 C CA . LEU A 1 81 ? 7.134 -8.686 -16.678 1.00 86.56 81 LEU A CA 1
ATOM 595 C C . LEU A 1 81 ? 7.193 -9.516 -17.973 1.00 86.56 81 LEU A C 1
ATOM 597 O O . LEU A 1 81 ? 7.471 -10.712 -17.922 1.00 86.56 81 LEU A O 1
ATOM 601 N N . ASP A 1 82 ? 7.012 -8.871 -19.128 1.00 84.75 82 ASP A N 1
ATOM 602 C CA . ASP A 1 82 ? 6.982 -9.536 -20.441 1.00 84.75 82 ASP A CA 1
ATOM 603 C C . ASP A 1 82 ? 8.254 -9.310 -21.279 1.00 84.75 82 ASP A C 1
ATOM 605 O O . ASP A 1 82 ? 8.356 -9.730 -22.437 1.00 84.75 82 ASP A O 1
ATOM 609 N N . LYS A 1 83 ? 9.257 -8.621 -20.724 1.00 82.62 83 LYS A N 1
ATOM 610 C CA . LYS A 1 83 ? 10.473 -8.251 -21.456 1.00 82.62 83 LYS A CA 1
ATOM 611 C C . LYS A 1 83 ? 11.427 -9.443 -21.505 1.00 82.62 83 LYS A C 1
ATOM 613 O O . LYS A 1 83 ? 12.153 -9.722 -20.559 1.00 82.62 83 LYS A O 1
ATOM 618 N N . LYS A 1 84 ? 11.491 -10.110 -22.658 1.00 74.44 84 LYS A N 1
ATOM 619 C CA . LYS A 1 84 ? 12.537 -11.100 -22.958 1.00 74.44 84 LYS A CA 1
ATOM 620 C C . LYS A 1 84 ? 13.789 -10.382 -23.478 1.00 74.44 84 LYS A C 1
ATOM 622 O O . LYS A 1 84 ? 13.728 -9.678 -24.484 1.00 74.44 84 LYS A O 1
ATOM 627 N N . GLY A 1 85 ? 14.914 -10.525 -22.784 1.00 75.88 85 GLY A N 1
ATOM 628 C CA . GLY A 1 85 ? 16.194 -9.913 -23.149 1.00 75.88 85 GLY A CA 1
ATOM 629 C C . GLY A 1 85 ? 17.252 -10.096 -22.059 1.00 75.88 85 GLY A C 1
ATOM 630 O O . GLY A 1 85 ? 16.942 -10.587 -20.979 1.00 75.88 85 GLY A O 1
ATOM 631 N N . GLY A 1 86 ? 18.497 -9.722 -22.357 1.00 84.19 86 GLY A N 1
ATOM 632 C CA . GLY A 1 86 ? 19.578 -9.690 -21.367 1.00 84.19 86 GLY A CA 1
ATOM 633 C C . GLY A 1 86 ? 19.449 -8.528 -20.376 1.00 84.19 86 GLY A C 1
ATOM 634 O O . GLY A 1 86 ? 18.474 -7.775 -20.405 1.00 84.19 86 GLY A O 1
ATOM 635 N N . GLU A 1 87 ? 20.459 -8.378 -19.523 1.00 88.56 87 GLU A N 1
ATOM 636 C CA . GLU A 1 87 ? 20.551 -7.299 -18.536 1.00 88.56 87 GLU A CA 1
ATOM 637 C C . GLU A 1 87 ? 20.450 -5.909 -19.189 1.00 88.56 87 GLU A C 1
ATOM 639 O O . GLU A 1 87 ? 21.025 -5.651 -20.251 1.00 88.56 87 GLU A O 1
ATOM 644 N N . LYS A 1 88 ? 19.685 -5.009 -18.559 1.00 89.81 88 LYS A N 1
ATOM 645 C CA . LYS A 1 88 ? 19.504 -3.620 -18.991 1.00 89.81 88 LYS A CA 1
ATOM 646 C C . LYS A 1 88 ? 19.490 -2.697 -17.784 1.00 89.81 88 LYS A C 1
ATOM 648 O O . LYS A 1 88 ? 18.871 -3.010 -16.772 1.00 89.81 88 LYS A O 1
ATOM 653 N N . ASN A 1 89 ? 20.071 -1.516 -17.952 1.00 92.38 89 ASN A N 1
ATOM 654 C CA . ASN A 1 89 ? 19.924 -0.433 -16.990 1.00 92.38 89 ASN A CA 1
ATOM 655 C C . ASN A 1 89 ? 18.577 0.255 -17.210 1.00 92.38 89 ASN A C 1
ATOM 657 O O . ASN A 1 89 ? 18.310 0.769 -18.298 1.00 92.38 89 ASN A O 1
ATOM 661 N N . ILE A 1 90 ? 17.734 0.247 -16.179 1.00 92.25 90 ILE A N 1
ATOM 662 C CA . ILE A 1 90 ? 16.404 0.853 -16.201 1.00 92.25 90 ILE A CA 1
ATOM 663 C C . ILE A 1 90 ? 16.385 2.004 -15.200 1.00 92.25 90 ILE A C 1
ATOM 665 O O . ILE A 1 90 ? 16.639 1.802 -14.014 1.00 92.25 90 ILE A O 1
ATOM 669 N N . LEU A 1 91 ? 16.070 3.204 -15.684 1.00 94.56 91 LEU A N 1
ATOM 670 C CA . LEU A 1 91 ? 15.791 4.363 -14.845 1.00 94.56 91 LEU A CA 1
ATOM 671 C C . LEU A 1 91 ? 14.280 4.460 -14.640 1.00 94.56 91 LEU A C 1
ATOM 673 O O . LEU A 1 91 ? 13.526 4.494 -15.613 1.00 94.56 91 LEU A O 1
ATOM 677 N N . VAL A 1 92 ? 13.854 4.523 -13.383 1.00 93.94 92 VAL A N 1
ATOM 678 C CA . VAL A 1 92 ? 12.467 4.822 -13.026 1.00 93.94 92 VAL A CA 1
ATOM 679 C C . VAL A 1 92 ? 12.402 6.277 -12.587 1.00 93.94 92 VAL A C 1
ATOM 681 O O . VAL A 1 92 ? 13.159 6.688 -11.712 1.00 93.94 92 VAL A O 1
ATOM 684 N N . PHE A 1 93 ? 11.518 7.041 -13.222 1.00 93.31 93 PHE A N 1
ATOM 685 C CA . PHE A 1 93 ? 11.210 8.417 -12.854 1.00 93.31 93 PHE A CA 1
ATOM 686 C C . PHE A 1 93 ? 9.796 8.432 -12.275 1.00 93.31 93 PHE A C 1
ATOM 688 O O . PHE A 1 93 ? 8.837 8.183 -13.006 1.00 93.31 93 PHE A O 1
ATOM 695 N N . ASP A 1 94 ? 9.688 8.663 -10.971 1.00 90.06 94 ASP A N 1
ATOM 696 C CA . ASP A 1 94 ? 8.431 8.661 -10.226 1.00 90.06 94 ASP A CA 1
ATOM 697 C C . ASP A 1 94 ? 8.144 10.087 -9.751 1.00 90.06 94 ASP A C 1
ATOM 699 O O . ASP A 1 94 ? 8.961 10.667 -9.055 1.00 90.06 94 ASP A O 1
ATOM 703 N N . LEU A 1 95 ? 7.039 10.694 -10.187 1.00 91.19 95 LEU A N 1
ATOM 704 C CA . LEU A 1 95 ? 6.649 12.055 -9.802 1.00 91.19 95 LEU A CA 1
ATOM 705 C C . LEU A 1 95 ? 5.184 12.034 -9.372 1.00 91.19 95 LEU A C 1
ATOM 707 O O . LEU A 1 95 ? 4.272 12.195 -10.188 1.00 91.19 95 LEU A O 1
ATOM 711 N N . GLY A 1 96 ? 4.979 11.780 -8.084 1.00 91.06 96 GLY A N 1
ATOM 712 C CA . GLY A 1 96 ? 3.670 11.655 -7.464 1.00 91.06 96 GLY A CA 1
ATOM 713 C C . GLY A 1 96 ? 3.143 12.970 -6.889 1.00 91.06 96 GLY A C 1
ATOM 714 O O . GLY A 1 96 ? 3.758 14.030 -6.975 1.00 91.06 96 GLY A O 1
ATOM 715 N N . GLY A 1 97 ? 1.978 12.902 -6.242 1.00 88.69 97 GLY A N 1
ATOM 716 C CA . GLY A 1 97 ? 1.354 14.068 -5.602 1.00 88.69 97 GLY A CA 1
ATOM 717 C C . GLY A 1 97 ? 2.038 14.538 -4.310 1.00 88.69 97 GLY A C 1
ATOM 718 O O . GLY A 1 97 ? 1.732 15.626 -3.830 1.00 88.69 97 GLY A O 1
ATOM 719 N N . GLY A 1 98 ? 2.938 13.734 -3.737 1.00 83.50 98 GLY A N 1
ATOM 720 C CA . GLY A 1 98 ? 3.647 14.060 -2.493 1.00 83.50 98 GLY A CA 1
ATOM 721 C C . GLY A 1 98 ? 5.081 13.532 -2.411 1.00 83.50 98 GLY A C 1
ATOM 722 O O . GLY A 1 98 ? 5.726 13.723 -1.382 1.00 83.50 98 GLY A O 1
ATOM 723 N N . THR A 1 99 ? 5.570 12.866 -3.459 1.00 80.69 99 THR A N 1
ATOM 724 C CA . THR A 1 99 ? 6.875 12.194 -3.505 1.00 80.69 99 THR A CA 1
ATOM 725 C C . THR A 1 99 ? 7.495 12.331 -4.898 1.00 80.69 99 THR A C 1
ATOM 727 O O . THR A 1 99 ? 6.780 12.530 -5.885 1.00 80.69 99 THR A O 1
ATOM 730 N N . PHE A 1 100 ? 8.826 12.261 -4.947 1.00 77.06 100 PHE A N 1
ATOM 731 C CA . PHE A 1 100 ? 9.664 12.219 -6.145 1.00 77.06 100 PHE A CA 1
ATOM 732 C C . PHE A 1 100 ? 10.842 11.269 -5.886 1.00 77.06 100 PHE A C 1
ATOM 734 O O . PHE A 1 100 ? 11.299 11.243 -4.716 1.00 77.06 100 PHE A O 1
#